Protein AF-A0A920VVN3-F1 (afdb_monomer)

Mean predicted aligned error: 6.8 Å

Secondary structure (DSSP, 8-state):
--EEEEEEETTEEEEEEE---S-S-SSTT-----TT-EEEEEEEE-SSSEEEEEEEEE-TTT-SS-EEEEEEEE---STT---------TTHHHHHHGGG---

Radius of gyration: 17.96 Å; Cα contacts (8 Å, |Δi|>4): 169; chains: 1; bounding box: 41×22×55 Å

Sequence (103 aa):
MGQSWGYWEGDTFVVEASGFNGQTWLDRAGNFHSEELKVTERYTLMNAHTMNYEATIEDKKVFTRPWKISMTLYKRVGKDAQLQQFKCVEFVEELLYGQWRGN

Foldseek 3Di:
DWDKDWDDDDQKIKIKTAQDCQPDAPDPVRHGAHNGWIKIWIWHDPDPFKIKIKIWIDGVVRDPDIDMDIDIDGHQDDPPRDDDDDDPDPPVCCVVCVVPDDD

Structure (mmCIF, N/CA/C/O backbone):
data_AF-A0A920VVN3-F1
#
_entry.id   AF-A0A920VVN3-F1
#
loop_
_atom_site.group_PDB
_atom_site.id
_atom_site.type_symbol
_atom_site.label_atom_id
_atom_site.label_alt_id
_atom_site.label_comp_id
_atom_site.label_asym_id
_atom_site.label_entity_id
_atom_site.label_seq_id
_atom_site.pdbx_PDB_ins_code
_atom_site.Cartn_x
_atom_site.Cartn_y
_atom_site.Cartn_z
_atom_site.occupancy
_atom_site.B_iso_or_equiv
_atom_site.auth_seq_id
_atom_site.auth_comp_id
_atom_site.auth_asym_id
_atom_site.auth_atom_id
_atom_site.pdbx_PDB_model_num
ATOM 1 N N . MET A 1 1 ? -2.485 -7.353 11.605 1.00 76.75 1 MET A N 1
ATOM 2 C CA . MET A 1 1 ? -2.256 -8.463 10.642 1.00 76.75 1 MET A CA 1
ATOM 3 C C . MET A 1 1 ? -3.564 -8.797 9.948 1.00 76.75 1 MET A C 1
ATOM 5 O O . MET A 1 1 ? -4.579 -8.776 10.630 1.00 76.75 1 MET A O 1
ATOM 9 N N . GLY A 1 2 ? -3.528 -9.073 8.643 1.00 89.94 2 GLY A N 1
ATOM 10 C CA . GLY A 1 2 ? -4.675 -9.485 7.823 1.00 89.94 2 GLY A CA 1
ATOM 11 C C . GLY A 1 2 ? -4.270 -10.578 6.829 1.00 89.94 2 GLY A C 1
ATOM 12 O O . GLY A 1 2 ? -3.115 -11.011 6.834 1.00 89.94 2 GLY A O 1
ATOM 13 N N . GLN A 1 3 ? -5.207 -11.023 5.996 1.00 96.62 3 GLN A N 1
ATOM 14 C CA . GLN A 1 3 ? -4.993 -12.067 4.998 1.00 96.62 3 GLN A CA 1
ATOM 15 C C . GLN A 1 3 ? -5.265 -11.542 3.590 1.00 96.62 3 GLN A C 1
ATOM 17 O O . GLN A 1 3 ? -6.276 -10.879 3.346 1.00 96.62 3 GLN A O 1
ATOM 22 N N . SER A 1 4 ? -4.362 -11.881 2.673 1.00 97.25 4 SER A N 1
ATOM 23 C CA . SER A 1 4 ? -4.442 -11.492 1.269 1.00 97.25 4 SER A CA 1
ATOM 24 C C . SER A 1 4 ? -4.645 -12.706 0.375 1.00 97.25 4 SER A C 1
ATOM 26 O O . SER A 1 4 ? -4.093 -13.779 0.625 1.00 97.25 4 SER A O 1
ATOM 28 N N . TRP A 1 5 ? -5.402 -12.518 -0.698 1.00 97.88 5 TRP A N 1
ATOM 29 C CA . TRP A 1 5 ? -5.534 -13.472 -1.793 1.00 97.88 5 TRP A CA 1
ATOM 30 C C . TRP A 1 5 ? -5.569 -12.708 -3.117 1.00 97.88 5 TRP A C 1
ATOM 32 O O . TRP A 1 5 ? -5.918 -11.530 -3.144 1.00 97.88 5 TRP A O 1
ATOM 42 N N . GLY A 1 6 ? -5.152 -13.351 -4.206 1.00 98.19 6 GLY A N 1
ATOM 43 C CA . GLY A 1 6 ? -5.007 -12.674 -5.491 1.00 98.19 6 GLY A CA 1
ATOM 44 C C . GLY A 1 6 ? -5.479 -13.505 -6.671 1.00 98.19 6 GLY A C 1
ATOM 45 O O . GLY A 1 6 ? -5.511 -14.735 -6.615 1.00 98.19 6 GLY A O 1
ATOM 46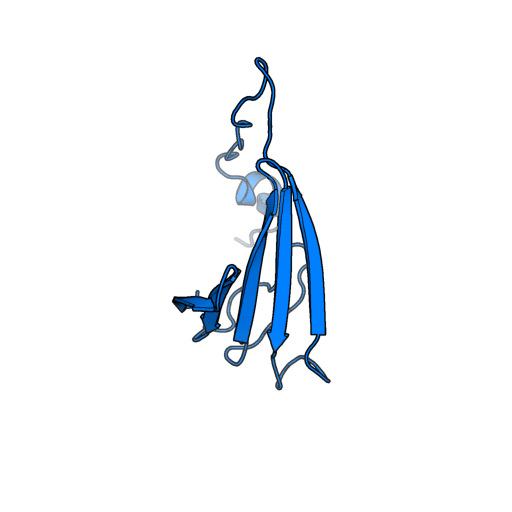 N N . TYR A 1 7 ? -5.853 -12.805 -7.734 1.00 98.56 7 TYR A N 1
ATOM 47 C CA . TYR A 1 7 ? -6.402 -13.361 -8.965 1.00 98.56 7 TYR A CA 1
ATOM 48 C C . TYR A 1 7 ? -6.105 -12.439 -10.150 1.00 98.56 7 TYR A C 1
ATOM 50 O O . TYR A 1 7 ? -5.651 -11.309 -9.986 1.00 98.56 7 TYR A O 1
ATOM 58 N N . TRP A 1 8 ? -6.328 -12.936 -11.363 1.00 98.44 8 TRP A N 1
ATOM 59 C CA . TRP A 1 8 ? -6.123 -12.169 -12.589 1.00 98.44 8 TRP A CA 1
ATOM 60 C C . TRP A 1 8 ? -7.456 -11.705 -13.166 1.00 98.44 8 TRP A C 1
ATOM 62 O O . TRP A 1 8 ? -8.378 -12.503 -13.329 1.00 98.44 8 TRP A O 1
ATOM 72 N N . GLU A 1 9 ? -7.522 -10.432 -13.541 1.00 98.31 9 GLU A N 1
ATOM 73 C CA . GLU A 1 9 ? -8.581 -9.851 -14.363 1.00 98.31 9 GLU A CA 1
ATOM 74 C C . GLU A 1 9 ? -7.954 -9.329 -15.657 1.00 98.31 9 GLU A C 1
ATOM 76 O O . GLU A 1 9 ? -7.419 -8.221 -15.711 1.00 98.31 9 GLU A O 1
ATOM 81 N N . GLY A 1 10 ? -7.972 -10.157 -16.704 1.00 97.25 10 GLY A N 1
ATOM 82 C CA . GLY A 1 10 ? -7.276 -9.845 -17.951 1.00 97.25 10 GLY A CA 1
ATOM 83 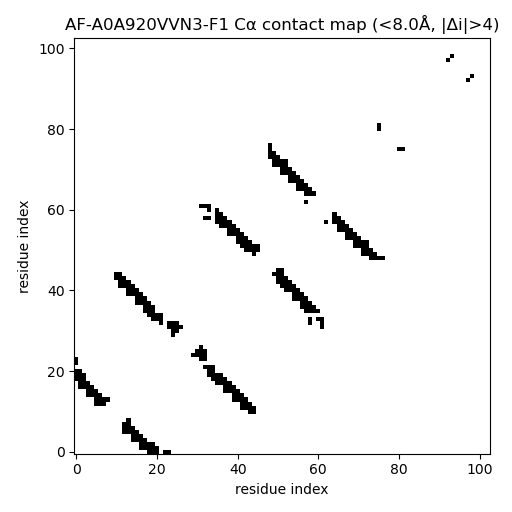C C . GLY A 1 10 ? -5.763 -9.736 -17.738 1.00 97.25 10 GLY A C 1
ATOM 84 O O . GLY A 1 10 ? -5.115 -10.715 -17.374 1.00 97.25 10 GLY A O 1
ATOM 85 N N . ASP A 1 11 ? -5.211 -8.549 -17.976 1.00 96.50 11 ASP A N 1
ATOM 86 C CA . ASP A 1 11 ? -3.789 -8.213 -17.816 1.00 96.50 11 ASP A CA 1
ATOM 87 C C . ASP A 1 11 ? -3.438 -7.642 -16.430 1.00 96.50 11 ASP A C 1
ATOM 89 O O . ASP A 1 11 ? -2.277 -7.326 -16.154 1.00 96.50 11 ASP A O 1
ATOM 93 N N . THR A 1 12 ? -4.435 -7.501 -15.557 1.00 98.31 12 THR A N 1
ATOM 94 C CA . THR A 1 12 ? -4.289 -6.884 -14.243 1.00 98.31 12 THR A CA 1
ATOM 95 C C . THR A 1 12 ? -4.295 -7.953 -13.159 1.00 98.31 12 THR A C 1
ATOM 97 O O . THR A 1 12 ? -5.246 -8.729 -13.042 1.00 98.31 12 THR A O 1
ATOM 100 N N . PHE A 1 13 ? -3.246 -7.982 -12.338 1.00 98.56 13 PHE A N 1
ATOM 101 C CA . PHE A 1 13 ? -3.232 -8.796 -11.127 1.00 98.56 13 PHE A CA 1
ATOM 102 C C . PHE A 1 13 ? -3.936 -8.031 -10.011 1.00 98.56 13 PHE A C 1
ATOM 104 O O . PHE A 1 13 ? -3.560 -6.900 -9.695 1.00 98.56 13 PHE A O 1
ATOM 111 N N . VAL A 1 14 ? -4.964 -8.637 -9.432 1.00 98.75 14 VAL A N 1
ATOM 112 C CA . VAL A 1 14 ? -5.770 -8.062 -8.360 1.00 98.75 14 VAL A CA 1
ATOM 113 C C . VAL A 1 14 ? -5.435 -8.783 -7.064 1.00 98.75 14 VAL A C 1
ATOM 115 O O . VAL A 1 14 ? -5.393 -10.012 -7.030 1.00 98.75 14 VAL A O 1
ATOM 118 N N . VAL A 1 15 ? -5.193 -8.023 -6.000 1.00 98.69 15 VAL A N 1
ATOM 119 C CA . VAL A 1 15 ? -4.976 -8.543 -4.648 1.00 98.69 15 VAL A CA 1
ATOM 120 C C . VAL A 1 15 ? -6.021 -7.941 -3.726 1.00 98.69 15 VAL A C 1
ATOM 122 O O . VAL A 1 15 ? -6.168 -6.726 -3.648 1.00 98.69 15 VAL A O 1
ATOM 125 N N . GLU A 1 16 ? -6.737 -8.793 -3.004 1.00 98.50 16 GLU A N 1
ATOM 126 C CA . GLU A 1 16 ? -7.678 -8.379 -1.972 1.00 98.50 16 GLU A CA 1
ATOM 127 C C . GLU A 1 16 ? -7.129 -8.751 -0.600 1.00 98.50 16 GLU A C 1
ATOM 129 O O . GLU A 1 16 ? -6.861 -9.922 -0.319 1.00 98.50 16 GLU A O 1
ATOM 134 N N . ALA A 1 17 ? -6.982 -7.748 0.263 1.00 97.75 17 ALA A N 1
ATOM 135 C CA . ALA A 1 17 ? -6.586 -7.903 1.653 1.00 97.75 17 ALA A CA 1
ATOM 136 C C . ALA A 1 17 ? -7.762 -7.573 2.580 1.00 97.75 17 ALA A C 1
ATOM 138 O O . ALA A 1 17 ? -8.431 -6.549 2.424 1.00 97.75 17 ALA A O 1
ATOM 139 N N . SER A 1 18 ? -8.016 -8.450 3.550 1.00 97.12 18 SER A N 1
ATOM 140 C CA . SER A 1 18 ? -9.088 -8.301 4.544 1.00 97.12 18 SER A CA 1
ATOM 141 C C . SER A 1 18 ? -8.761 -9.071 5.830 1.00 97.12 18 SER A C 1
ATOM 143 O O . SER A 1 18 ? -7.658 -9.602 5.980 1.00 97.12 18 SER A O 1
ATOM 145 N N . GLY A 1 19 ? -9.701 -9.127 6.779 1.00 96.19 19 GLY A N 1
ATOM 146 C CA . GLY A 1 19 ? -9.515 -9.863 8.034 1.00 96.19 19 GLY A CA 1
ATOM 147 C C . GLY A 1 19 ? -8.459 -9.228 8.938 1.00 96.19 19 GLY A C 1
ATOM 148 O O . GLY A 1 19 ? -7.702 -9.935 9.603 1.00 96.19 19 GLY A O 1
ATOM 149 N N . PHE A 1 20 ? -8.361 -7.897 8.918 1.00 96.44 20 PHE A N 1
ATOM 150 C CA . PHE A 1 20 ? -7.440 -7.165 9.777 1.00 96.44 20 PHE A CA 1
ATOM 151 C C . PHE A 1 20 ? -7.900 -7.222 11.234 1.00 96.44 20 PHE A C 1
ATOM 153 O O . PHE A 1 20 ? -9.085 -7.299 11.528 1.00 96.44 20 PHE A O 1
ATOM 160 N N . ASN A 1 21 ? -6.955 -7.137 12.168 1.00 93.94 21 ASN A N 1
ATOM 161 C CA . ASN A 1 21 ? -7.241 -7.166 13.605 1.00 93.94 21 ASN A CA 1
ATOM 162 C C . ASN A 1 21 ? -7.370 -5.774 14.259 1.00 93.94 21 ASN A C 1
ATOM 164 O O . ASN A 1 21 ? -7.489 -5.707 15.477 1.00 93.94 21 ASN A O 1
ATOM 168 N N . GLY A 1 22 ? -7.278 -4.683 13.486 1.00 92.75 22 GLY A N 1
ATOM 169 C CA . GLY A 1 22 ? -7.424 -3.302 13.980 1.00 92.75 22 GLY A CA 1
ATOM 170 C C . GLY A 1 22 ? -6.319 -2.804 14.928 1.00 92.75 22 GLY A C 1
ATOM 171 O O . GLY A 1 22 ? -6.472 -1.756 15.543 1.00 92.75 22 GLY A O 1
ATOM 172 N N . GLN A 1 23 ? -5.212 -3.543 15.081 1.00 92.31 23 GLN A N 1
ATOM 173 C CA . GLN A 1 23 ? -4.131 -3.210 16.033 1.00 92.31 23 GLN A CA 1
ATOM 174 C C . GLN A 1 23 ? -2.925 -2.513 15.386 1.00 92.31 23 GLN A C 1
ATOM 176 O O . GLN A 1 23 ? -1.928 -2.247 16.052 1.00 92.31 23 GLN A O 1
ATOM 181 N N . THR A 1 24 ? -2.976 -2.269 14.080 1.00 91.00 24 THR A N 1
ATOM 182 C CA . THR A 1 24 ? -1.885 -1.662 13.312 1.00 91.00 24 THR A CA 1
ATOM 183 C C . THR A 1 24 ? -2.274 -0.277 12.818 1.00 91.00 24 THR A C 1
ATOM 185 O O . THR A 1 24 ? -3.453 0.043 12.702 1.00 91.00 24 THR A O 1
ATOM 188 N N . TRP A 1 25 ? -1.275 0.547 12.505 1.00 93.38 25 TRP A N 1
ATOM 189 C CA . TRP A 1 25 ? -1.503 1.779 11.756 1.00 93.38 25 TRP A CA 1
ATOM 190 C C . TRP A 1 25 ? -1.749 1.468 10.281 1.00 93.38 25 TRP A C 1
ATOM 192 O O . TRP A 1 25 ? -1.193 0.508 9.744 1.00 93.38 25 TRP A O 1
ATOM 202 N N . LEU A 1 26 ? -2.563 2.297 9.629 1.00 93.44 26 LEU A N 1
ATOM 203 C CA . LEU A 1 26 ? -2.863 2.182 8.202 1.00 93.44 26 LEU A CA 1
ATOM 204 C C . LEU A 1 26 ? -1.638 2.524 7.356 1.00 93.44 26 LEU A C 1
ATOM 206 O O . LEU A 1 26 ? -1.348 1.864 6.364 1.00 93.44 26 LEU A O 1
ATOM 210 N N . ASP A 1 27 ? -0.923 3.569 7.757 1.00 91.62 27 ASP A N 1
ATOM 211 C CA . ASP A 1 27 ? 0.258 4.065 7.071 1.00 91.62 27 ASP A CA 1
ATOM 212 C C . ASP A 1 27 ? 1.286 4.629 8.061 1.00 91.62 27 ASP A C 1
ATOM 214 O O . ASP A 1 27 ? 1.106 4.626 9.281 1.00 91.62 27 ASP A O 1
ATOM 218 N N . ARG A 1 28 ? 2.402 5.128 7.523 1.00 86.69 28 ARG A N 1
ATOM 219 C CA . ARG A 1 28 ? 3.487 5.699 8.329 1.00 86.69 28 ARG A CA 1
ATOM 220 C C . ARG A 1 28 ? 3.195 7.090 8.891 1.00 86.69 28 ARG A C 1
ATOM 222 O O . ARG A 1 28 ? 3.994 7.569 9.689 1.00 86.69 28 ARG A O 1
ATOM 229 N N . ALA A 1 29 ? 2.106 7.736 8.481 1.00 90.81 29 ALA A N 1
ATOM 230 C CA . ALA A 1 29 ? 1.683 9.009 9.056 1.00 90.81 29 ALA A CA 1
ATOM 231 C C . ALA A 1 29 ? 0.883 8.813 10.356 1.00 90.81 29 ALA A C 1
ATOM 233 O O . ALA A 1 29 ? 0.568 9.793 11.026 1.00 90.81 29 ALA A O 1
ATOM 234 N N . GLY A 1 30 ? 0.583 7.562 10.728 1.00 90.31 30 GLY A N 1
ATOM 235 C CA . GLY A 1 30 ? -0.210 7.243 11.913 1.00 90.31 30 GLY A CA 1
ATOM 236 C C . GLY A 1 30 ? -1.712 7.331 11.659 1.00 90.31 30 GLY A C 1
ATOM 237 O O . GLY A 1 30 ? -2.480 7.495 12.604 1.00 90.31 30 GLY A O 1
ATOM 238 N N . ASN A 1 31 ? -2.154 7.231 10.400 1.00 93.38 31 ASN A N 1
ATOM 239 C CA . ASN A 1 31 ? -3.580 7.120 10.112 1.00 93.38 31 ASN A CA 1
ATOM 240 C C . ASN A 1 31 ? -4.132 5.793 10.650 1.00 93.38 31 ASN A C 1
ATOM 242 O O . ASN A 1 31 ? -3.456 4.762 10.641 1.00 93.38 31 ASN A O 1
ATOM 246 N N . PHE A 1 32 ? -5.371 5.825 11.129 1.00 94.50 32 PHE A N 1
ATOM 247 C CA . PHE A 1 32 ? -6.031 4.689 11.770 1.00 94.50 32 PHE A CA 1
ATOM 248 C C . PHE A 1 32 ? -6.859 3.862 10.772 1.00 94.50 32 PHE A C 1
ATOM 250 O O . PHE A 1 32 ? -7.348 4.395 9.776 1.00 94.50 32 PHE A O 1
ATOM 257 N N . HIS A 1 33 ? -7.040 2.571 11.062 1.00 96.56 33 HIS A N 1
ATOM 258 C CA . HIS A 1 33 ? -8.002 1.692 10.396 1.00 96.56 33 HIS A CA 1
ATOM 259 C C . HIS A 1 33 ? -8.647 0.739 11.413 1.00 96.56 33 HIS A C 1
ATOM 261 O O . HIS A 1 33 ? -8.045 0.411 12.434 1.00 96.56 33 HIS A O 1
ATOM 267 N N . SER A 1 34 ? -9.849 0.256 11.117 1.00 97.44 34 SER A N 1
ATOM 268 C CA . SER A 1 34 ? -10.539 -0.769 11.900 1.00 97.44 34 SER A CA 1
ATOM 269 C C . SER A 1 34 ? -10.254 -2.181 11.375 1.00 97.44 34 SER A C 1
ATOM 271 O O . SER A 1 34 ? -9.519 -2.397 10.406 1.00 97.44 34 SER A O 1
ATOM 273 N N . GLU A 1 35 ? -10.844 -3.173 12.028 1.00 96.75 35 GLU A N 1
ATOM 274 C CA . GLU A 1 35 ? -10.909 -4.562 11.580 1.00 96.75 35 GLU A CA 1
ATOM 275 C C . GLU A 1 35 ? -11.746 -4.763 10.304 1.00 96.75 35 GLU A C 1
ATOM 277 O O . GLU A 1 35 ? -11.568 -5.760 9.606 1.00 96.75 35 GLU A O 1
ATOM 282 N N . GLU A 1 36 ? -12.627 -3.812 9.967 1.00 97.19 36 GLU A N 1
ATOM 283 C CA . GLU A 1 36 ? -13.456 -3.848 8.752 1.00 97.19 36 GLU A CA 1
ATOM 284 C C . GLU A 1 36 ? -12.736 -3.316 7.508 1.00 97.19 36 GLU A C 1
ATOM 286 O O . GLU A 1 36 ? -13.339 -3.231 6.437 1.00 97.19 36 GLU A O 1
ATOM 291 N N . LEU A 1 37 ? -11.450 -2.971 7.631 1.00 98.19 37 LEU A N 1
ATOM 292 C CA . LEU A 1 37 ? -10.630 -2.570 6.500 1.00 98.19 37 LEU A CA 1
ATOM 293 C C . LEU A 1 37 ? -10.644 -3.655 5.408 1.00 98.19 37 LEU A C 1
ATOM 295 O O . LEU A 1 37 ? -10.322 -4.822 5.643 1.00 98.19 37 LEU A O 1
ATOM 299 N N . LYS A 1 38 ? -10.951 -3.245 4.181 1.00 98.00 38 LYS A N 1
ATOM 300 C CA . LYS A 1 38 ? -10.690 -3.999 2.959 1.00 98.00 38 LYS A CA 1
ATOM 301 C C . LYS A 1 38 ? -9.818 -3.150 2.044 1.00 98.00 38 LYS A C 1
ATOM 303 O O . LYS A 1 38 ? -10.101 -1.975 1.813 1.00 98.00 38 LYS A O 1
ATOM 308 N N . VAL A 1 39 ? -8.758 -3.756 1.520 1.00 98.12 39 VAL A N 1
ATOM 309 C CA . VAL A 1 39 ? -7.886 -3.128 0.524 1.00 98.12 39 VAL A CA 1
ATOM 310 C C . VAL A 1 39 ? -7.934 -3.964 -0.743 1.00 98.12 39 VAL A C 1
ATOM 312 O O . VAL A 1 39 ? -7.650 -5.159 -0.703 1.00 98.12 39 VAL A O 1
ATOM 315 N N . THR A 1 40 ? -8.307 -3.338 -1.856 1.00 98.62 40 THR A N 1
ATOM 316 C CA . THR A 1 40 ? -8.280 -3.964 -3.183 1.00 98.62 40 THR A CA 1
ATOM 317 C C . THR A 1 40 ? -7.201 -3.293 -4.015 1.00 98.62 40 THR A C 1
ATOM 319 O O . THR A 1 40 ? -7.356 -2.144 -4.436 1.00 98.62 40 THR A O 1
ATOM 322 N N . GLU A 1 41 ? -6.106 -4.005 -4.233 1.00 98.56 41 GLU A N 1
ATOM 323 C CA . GLU A 1 41 ? -4.943 -3.560 -4.990 1.00 98.56 41 GLU A CA 1
ATOM 324 C C . GLU A 1 41 ? -5.001 -4.099 -6.420 1.00 98.56 41 GLU A C 1
ATOM 326 O O . GLU A 1 41 ? -5.379 -5.246 -6.652 1.00 98.56 41 GLU A O 1
ATOM 331 N N . ARG A 1 42 ? -4.617 -3.274 -7.393 1.00 98.69 42 ARG A N 1
ATOM 332 C CA . ARG A 1 42 ? -4.575 -3.620 -8.814 1.00 98.69 42 ARG A CA 1
ATOM 333 C C . ARG A 1 42 ? -3.207 -3.269 -9.373 1.00 98.69 42 ARG A C 1
ATOM 335 O O . ARG A 1 42 ? -2.752 -2.132 -9.248 1.00 98.69 42 ARG A O 1
ATOM 342 N N . TYR A 1 43 ? -2.574 -4.250 -10.000 1.00 98.38 43 TYR A N 1
ATOM 343 C CA . TYR A 1 43 ? -1.255 -4.138 -10.606 1.00 98.38 43 TYR A CA 1
ATOM 344 C C . TYR A 1 43 ? -1.371 -4.417 -12.102 1.00 98.38 43 TYR A C 1
ATOM 346 O O . TYR A 1 43 ? -1.594 -5.558 -12.511 1.00 98.38 43 TYR A O 1
ATOM 354 N N . THR A 1 44 ? -1.193 -3.383 -12.921 1.00 98.25 44 THR A N 1
ATOM 355 C CA . THR A 1 44 ? -1.277 -3.487 -14.384 1.00 98.25 44 THR A CA 1
ATOM 356 C C . THR A 1 44 ? 0.073 -3.137 -14.991 1.00 98.25 44 THR A C 1
ATOM 358 O O . THR A 1 44 ? 0.605 -2.044 -14.773 1.00 98.25 44 THR A O 1
ATOM 361 N N . LEU A 1 45 ? 0.668 -4.060 -15.746 1.00 96.44 45 LEU A N 1
ATOM 362 C CA . LEU A 1 45 ? 1.937 -3.795 -16.418 1.00 96.44 45 LEU A CA 1
ATOM 363 C C . LEU A 1 45 ? 1.710 -2.805 -17.568 1.00 96.44 45 LEU A C 1
ATOM 365 O O . LEU A 1 45 ? 0.960 -3.091 -18.492 1.00 96.44 45 LEU A O 1
ATOM 369 N N . MET A 1 46 ? 2.381 -1.653 -17.535 1.00 95.62 46 MET A N 1
ATOM 370 C CA . MET A 1 46 ? 2.249 -0.632 -18.586 1.00 95.62 46 MET A CA 1
ATOM 371 C C . MET A 1 46 ? 3.264 -0.854 -19.714 1.00 95.62 46 MET A C 1
ATOM 373 O O . MET A 1 46 ? 2.983 -0.594 -20.879 1.00 95.62 46 MET A O 1
ATOM 377 N N . ASN A 1 47 ? 4.471 -1.306 -19.364 1.00 93.94 47 ASN A N 1
ATOM 378 C CA . ASN A 1 47 ? 5.526 -1.748 -20.279 1.00 93.94 47 ASN A CA 1
ATOM 379 C C . ASN A 1 47 ? 6.580 -2.551 -19.489 1.00 93.94 47 ASN A C 1
ATOM 381 O O . ASN A 1 47 ? 6.414 -2.814 -18.302 1.00 93.94 47 ASN A O 1
ATOM 385 N N . ALA A 1 48 ? 7.704 -2.908 -20.117 1.00 92.38 48 ALA A N 1
ATOM 386 C CA . ALA A 1 48 ? 8.765 -3.710 -19.496 1.00 92.38 48 ALA A CA 1
ATOM 387 C C . ALA A 1 48 ? 9.396 -3.103 -18.219 1.00 92.38 48 ALA A C 1
ATOM 389 O O . ALA A 1 48 ? 10.135 -3.795 -17.504 1.00 92.38 48 ALA A O 1
ATOM 390 N N . HIS A 1 49 ? 9.170 -1.815 -17.945 1.00 92.12 49 HIS A N 1
ATOM 391 C CA . HIS A 1 49 ? 9.839 -1.060 -16.886 1.00 92.12 49 HIS A CA 1
ATOM 392 C C . HIS A 1 49 ? 8.893 -0.281 -15.971 1.00 92.12 49 HIS A C 1
ATOM 394 O O . HIS A 1 49 ? 9.341 0.194 -14.927 1.00 92.12 49 HIS A O 1
ATOM 400 N N . THR A 1 50 ? 7.610 -0.162 -16.311 1.00 94.75 50 THR A N 1
ATOM 401 C CA . THR A 1 50 ? 6.634 0.544 -15.478 1.00 94.75 50 THR A CA 1
ATOM 402 C C . THR A 1 50 ? 5.361 -0.264 -15.275 1.00 94.75 50 THR A C 1
ATOM 404 O O . THR A 1 50 ? 4.909 -1.005 -16.149 1.00 94.75 50 THR A O 1
ATOM 407 N N . MET A 1 51 ? 4.766 -0.092 -14.102 1.00 97.06 51 MET A N 1
ATOM 408 C CA . MET A 1 51 ? 3.526 -0.733 -13.683 1.00 97.06 51 MET A CA 1
ATOM 409 C C . MET A 1 51 ? 2.611 0.333 -13.093 1.00 97.06 51 MET A C 1
ATOM 411 O O . MET A 1 51 ? 3.067 1.163 -12.311 1.00 97.06 51 MET A O 1
ATOM 415 N N . ASN A 1 52 ? 1.339 0.330 -13.472 1.00 97.81 52 ASN A N 1
ATOM 416 C CA . ASN A 1 52 ? 0.336 1.124 -12.786 1.00 97.81 52 ASN A CA 1
ATOM 417 C C . ASN A 1 52 ? -0.114 0.360 -11.541 1.00 97.81 52 ASN A C 1
ATOM 419 O O . ASN A 1 52 ? -0.481 -0.813 -11.637 1.00 97.81 52 ASN A O 1
ATOM 423 N N . TYR A 1 53 ? -0.058 1.022 -10.392 1.00 98.38 53 TYR A N 1
ATOM 424 C CA . TYR A 1 53 ? -0.567 0.507 -9.133 1.00 98.38 53 TYR A CA 1
ATOM 425 C C . TYR A 1 53 ? -1.738 1.364 -8.683 1.00 98.38 53 TYR A C 1
ATOM 427 O O . TYR A 1 53 ? -1.635 2.591 -8.610 1.00 98.38 53 TYR A O 1
ATOM 435 N N . GLU A 1 54 ? -2.837 0.704 -8.351 1.00 98.56 54 GLU A N 1
ATOM 436 C CA . GLU A 1 54 ? -3.981 1.316 -7.698 1.00 98.56 54 GLU A CA 1
ATOM 437 C C . GLU A 1 54 ? -4.325 0.535 -6.436 1.00 98.56 54 GLU A C 1
ATOM 439 O O . GLU A 1 54 ? -4.265 -0.690 -6.436 1.00 98.56 54 GLU A O 1
ATOM 444 N N . ALA A 1 55 ? -4.744 1.228 -5.382 1.00 98.31 55 ALA A N 1
ATOM 445 C CA . ALA A 1 55 ? -5.334 0.584 -4.215 1.00 98.31 55 ALA A CA 1
ATOM 446 C C . ALA A 1 55 ? -6.594 1.330 -3.804 1.00 98.31 55 ALA A C 1
ATOM 448 O O . ALA A 1 55 ? -6.562 2.545 -3.604 1.00 98.31 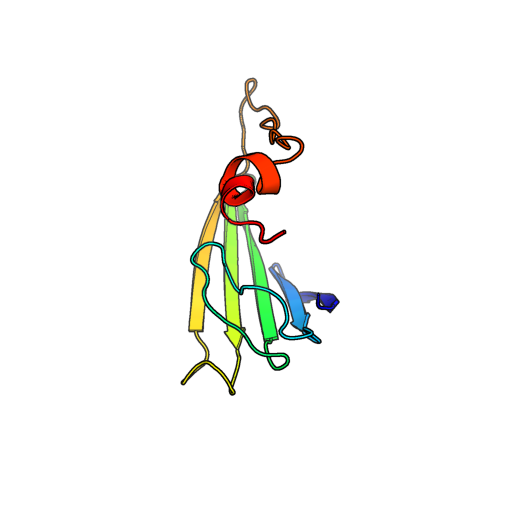55 ALA A O 1
ATOM 449 N N . THR A 1 56 ? -7.699 0.597 -3.701 1.00 98.56 56 THR A N 1
ATOM 450 C CA . THR A 1 56 ? -8.961 1.093 -3.150 1.00 98.56 56 THR A CA 1
ATOM 451 C C . THR A 1 56 ? -9.050 0.674 -1.694 1.00 98.56 56 THR A C 1
ATOM 453 O O . THR A 1 56 ? -8.916 -0.509 -1.384 1.00 98.56 56 THR A O 1
ATOM 456 N N . ILE A 1 57 ? -9.256 1.651 -0.818 1.00 98.38 57 ILE A N 1
ATOM 457 C CA . ILE A 1 57 ? -9.347 1.487 0.626 1.00 98.38 57 ILE A CA 1
ATOM 458 C C . ILE A 1 57 ? -10.809 1.654 1.030 1.00 98.38 57 ILE A C 1
ATOM 460 O O . ILE A 1 57 ? -11.432 2.684 0.750 1.00 98.38 57 ILE A O 1
ATOM 464 N N . GLU A 1 58 ? -11.341 0.649 1.716 1.00 98.50 58 GLU A N 1
ATOM 465 C CA . GLU A 1 58 ? -12.709 0.613 2.217 1.00 98.50 58 GLU A CA 1
ATOM 466 C C . GLU A 1 58 ? -12.701 0.296 3.711 1.00 98.50 58 GLU A C 1
ATOM 468 O O . GLU A 1 58 ? -12.220 -0.750 4.126 1.00 98.50 58 GLU A O 1
ATOM 473 N N . ASP A 1 59 ? -13.250 1.193 4.524 1.00 98.12 59 ASP A N 1
ATOM 474 C CA . ASP A 1 59 ? -13.483 0.960 5.949 1.00 98.12 59 ASP A CA 1
ATOM 475 C C . ASP A 1 59 ? -14.672 1.822 6.380 1.00 98.12 59 ASP A C 1
ATOM 477 O O . ASP A 1 59 ? -14.568 3.047 6.434 1.00 98.12 59 ASP A O 1
ATOM 481 N N . LYS A 1 60 ? -15.818 1.193 6.655 1.00 96.56 60 LYS A N 1
ATOM 482 C CA . LYS A 1 60 ? -17.062 1.910 6.982 1.00 96.56 60 LYS A CA 1
ATOM 483 C C . LYS A 1 60 ? -17.082 2.470 8.403 1.00 96.56 60 LYS A C 1
ATOM 485 O O . LYS A 1 60 ? -17.906 3.335 8.690 1.00 96.56 60 LYS A O 1
ATOM 490 N N . LYS A 1 61 ? -16.213 1.977 9.289 1.00 97.31 61 LYS A N 1
ATOM 491 C CA . LYS A 1 61 ? -16.097 2.460 10.670 1.00 97.31 61 LYS A CA 1
ATOM 492 C C . LYS A 1 61 ? -15.223 3.702 10.764 1.00 97.31 61 LYS A C 1
ATOM 494 O O . LYS A 1 61 ? -15.418 4.503 11.674 1.00 97.31 61 LYS A O 1
ATOM 499 N N . VAL A 1 62 ? -14.280 3.863 9.836 1.00 97.38 62 VAL A N 1
ATOM 500 C CA . VAL A 1 62 ? -13.294 4.952 9.873 1.00 97.38 62 VAL A CA 1
ATOM 501 C C . VAL A 1 62 ? -13.524 5.995 8.782 1.00 97.38 62 VAL A C 1
ATOM 503 O O . VAL A 1 62 ? -13.441 7.193 9.055 1.00 97.38 62 VAL A O 1
ATOM 506 N N . PHE A 1 63 ? -13.831 5.583 7.550 1.00 97.00 63 PHE A N 1
ATOM 507 C CA . PHE A 1 63 ? -13.943 6.493 6.410 1.00 97.00 63 PHE A CA 1
ATOM 508 C C . PHE A 1 63 ? -15.395 6.747 6.009 1.00 97.00 63 PHE A C 1
ATOM 510 O O . PHE A 1 63 ? -16.227 5.848 5.952 1.00 97.00 63 PHE A O 1
ATOM 517 N N . THR A 1 64 ? -15.693 7.994 5.639 1.00 97.44 64 THR A N 1
ATOM 518 C CA . THR A 1 64 ? -17.032 8.394 5.172 1.00 97.44 64 THR A CA 1
ATOM 519 C C . THR A 1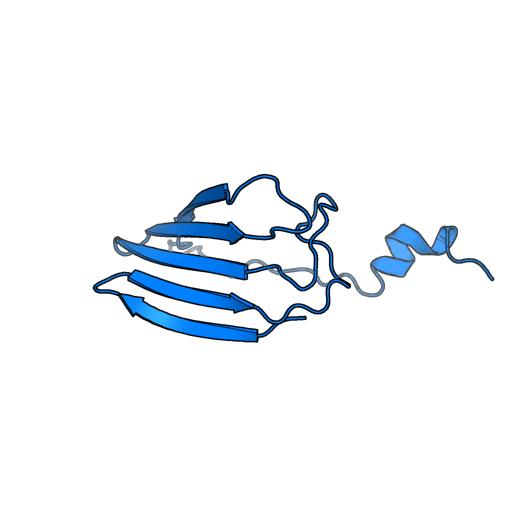 64 ? -17.384 7.824 3.799 1.00 97.44 64 THR A C 1
ATOM 521 O O . THR A 1 64 ? -18.558 7.753 3.440 1.00 97.44 64 THR A O 1
ATOM 524 N N . ARG A 1 65 ? -16.373 7.435 3.014 1.00 97.81 65 ARG A N 1
ATOM 525 C CA . ARG A 1 65 ? -16.514 6.774 1.715 1.00 97.81 65 ARG A CA 1
ATOM 526 C C . ARG A 1 65 ? -15.224 6.042 1.332 1.00 97.81 65 ARG A C 1
ATOM 528 O O . ARG A 1 65 ? -14.151 6.466 1.771 1.00 97.81 65 ARG A O 1
ATOM 535 N N . PRO A 1 66 ? -15.305 5.030 0.453 1.00 98.19 66 PRO A N 1
ATOM 536 C CA . PRO A 1 66 ? -14.134 4.468 -0.202 1.00 98.19 66 PRO A CA 1
ATOM 537 C C . PRO A 1 66 ? -13.301 5.533 -0.914 1.00 98.19 66 PRO A C 1
ATOM 539 O O . PRO A 1 66 ? -13.834 6.487 -1.500 1.00 98.19 66 PRO A O 1
ATOM 542 N N . TRP A 1 67 ? -11.988 5.347 -0.902 1.00 97.88 67 TRP A N 1
ATOM 543 C CA . TRP A 1 67 ? -11.045 6.209 -1.607 1.00 97.88 67 TRP A CA 1
ATOM 544 C C . TRP A 1 67 ? -9.939 5.380 -2.249 1.00 97.88 67 TRP A C 1
ATOM 546 O O . TRP A 1 67 ? -9.741 4.214 -1.915 1.00 97.88 67 TRP A O 1
ATOM 556 N N . LYS A 1 68 ? -9.256 5.971 -3.231 1.00 97.94 68 LYS A N 1
ATOM 557 C CA . LYS A 1 68 ? -8.286 5.271 -4.069 1.00 97.94 68 LYS A CA 1
ATOM 558 C C . LYS A 1 68 ? -6.991 6.060 -4.172 1.00 97.94 68 LYS A C 1
ATOM 560 O O . LYS A 1 68 ? -7.029 7.271 -4.387 1.00 97.94 68 LYS A O 1
ATOM 565 N N . ILE A 1 69 ? -5.869 5.355 -4.086 1.00 96.88 69 ILE A N 1
ATOM 566 C CA . ILE A 1 69 ? -4.556 5.858 -4.500 1.00 96.88 69 ILE A CA 1
ATOM 567 C C . ILE A 1 69 ? -4.181 5.272 -5.853 1.00 96.88 69 ILE A C 1
ATOM 569 O O . ILE A 1 69 ? -4.577 4.155 -6.183 1.00 96.88 69 ILE A O 1
ATOM 573 N N . SER A 1 70 ? -3.405 6.027 -6.624 1.00 97.56 70 SER A N 1
ATOM 574 C CA . SER A 1 70 ? -2.823 5.566 -7.880 1.00 97.56 70 SER A CA 1
ATOM 575 C C . SER A 1 70 ? -1.419 6.132 -8.028 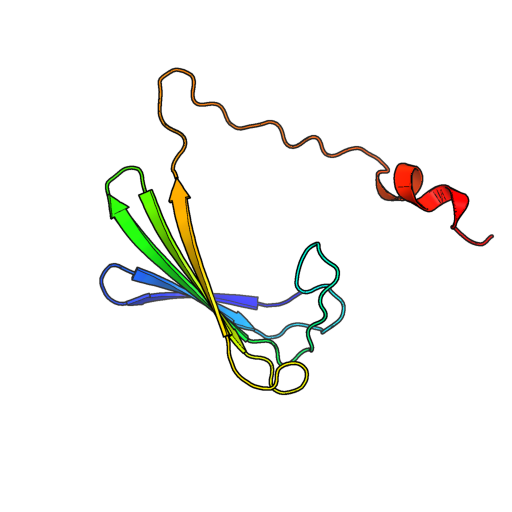1.00 97.56 70 SER A C 1
ATOM 577 O O . SER A 1 70 ? -1.189 7.310 -7.746 1.00 97.56 70 SER A O 1
ATOM 579 N N . MET A 1 71 ? -0.477 5.290 -8.440 1.00 96.88 71 MET A N 1
ATOM 580 C CA . MET A 1 71 ? 0.881 5.708 -8.766 1.00 96.88 71 MET A CA 1
ATOM 581 C C . MET A 1 71 ? 1.529 4.762 -9.774 1.00 96.88 71 MET A C 1
ATOM 583 O O . MET A 1 71 ? 1.265 3.561 -9.799 1.00 96.88 71 MET A O 1
ATOM 587 N N . THR A 1 72 ? 2.455 5.304 -10.560 1.00 97.19 72 THR A N 1
ATOM 588 C CA . THR A 1 72 ? 3.324 4.501 -11.420 1.00 97.19 72 THR A CA 1
ATOM 589 C C . THR A 1 72 ? 4.491 3.959 -10.603 1.00 97.19 72 THR A C 1
ATOM 591 O O . THR A 1 72 ? 5.286 4.722 -10.054 1.00 97.19 72 THR A O 1
ATOM 594 N N . LEU A 1 73 ? 4.624 2.637 -10.555 1.00 94.75 73 LEU A N 1
ATOM 595 C CA .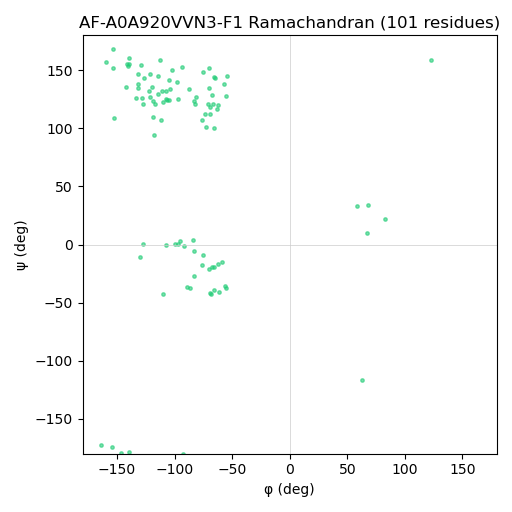 LEU A 1 73 ? 5.792 1.956 -10.016 1.00 94.75 73 LEU A CA 1
ATOM 596 C C . LEU A 1 73 ? 6.841 1.788 -11.116 1.00 94.75 73 LEU A C 1
ATOM 598 O O . LEU A 1 73 ? 6.539 1.353 -12.231 1.00 94.75 73 LEU A O 1
ATOM 602 N N . TYR A 1 74 ? 8.088 2.113 -10.784 1.00 91.25 74 TYR A N 1
ATOM 603 C CA . TYR A 1 74 ? 9.220 2.041 -11.701 1.00 91.25 74 TYR A CA 1
ATOM 604 C C . TYR A 1 74 ? 10.119 0.872 -11.327 1.00 91.25 74 TYR A C 1
ATOM 606 O O . TYR A 1 74 ? 10.627 0.782 -10.205 1.00 91.25 74 TYR A O 1
ATOM 614 N N . LYS A 1 75 ? 10.374 -0.006 -12.293 1.00 88.00 75 LYS A N 1
ATOM 615 C CA . LYS A 1 75 ? 11.439 -0.992 -12.175 1.00 88.00 75 LYS A CA 1
ATOM 616 C C . LYS A 1 75 ? 12.771 -0.248 -12.193 1.00 88.00 75 LYS A C 1
ATOM 618 O O . LYS A 1 75 ? 13.033 0.537 -13.101 1.00 88.00 75 LYS A O 1
ATOM 623 N N . ARG A 1 76 ? 13.639 -0.514 -11.215 1.00 81.12 76 ARG A N 1
ATOM 624 C CA . ARG A 1 76 ? 15.033 -0.066 -11.306 1.00 81.12 76 ARG A CA 1
ATOM 625 C C . ARG A 1 76 ? 15.712 -0.820 -12.447 1.00 81.12 76 ARG A C 1
ATOM 627 O O . ARG A 1 76 ? 15.735 -2.050 -12.446 1.00 81.12 76 ARG A O 1
ATOM 634 N N . VAL A 1 77 ? 16.214 -0.076 -13.424 1.00 77.00 77 VAL A N 1
ATOM 635 C CA . VAL A 1 77 ? 16.835 -0.580 -14.655 1.00 77.00 77 VAL A CA 1
ATOM 636 C C . VAL A 1 77 ? 18.187 0.096 -14.860 1.00 77.00 77 VAL A C 1
ATOM 638 O O . VAL A 1 77 ? 18.391 1.199 -14.365 1.00 77.00 77 VAL A O 1
ATOM 641 N N . GLY A 1 78 ? 19.100 -0.562 -15.577 1.00 81.25 78 GLY A N 1
ATOM 642 C CA . GLY A 1 78 ? 20.470 -0.082 -15.799 1.00 81.25 78 GLY A CA 1
ATOM 643 C C . GLY A 1 78 ? 21.523 -1.089 -15.332 1.00 81.25 78 GLY A C 1
ATOM 644 O O . GLY A 1 78 ? 21.229 -1.976 -14.532 1.00 81.25 78 GLY A O 1
ATOM 645 N N . LYS A 1 79 ? 22.755 -0.979 -15.850 1.00 84.69 79 LYS A N 1
ATOM 646 C CA . LYS A 1 79 ? 23.884 -1.846 -15.439 1.00 84.69 79 LYS A CA 1
ATOM 647 C C . LYS A 1 79 ? 24.317 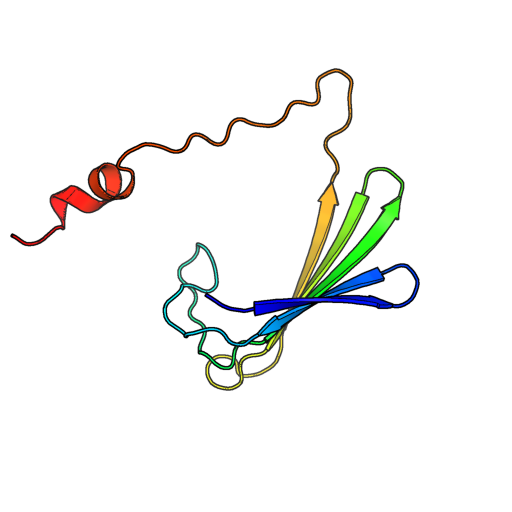-1.597 -13.987 1.00 84.69 79 LYS A C 1
ATOM 649 O O . LYS A 1 79 ? 24.971 -2.443 -13.393 1.00 84.69 79 LYS A O 1
ATOM 654 N N . ASP A 1 80 ? 23.954 -0.442 -13.448 1.00 85.75 80 ASP A N 1
ATOM 655 C CA . ASP A 1 80 ? 24.198 0.048 -12.093 1.00 85.75 80 ASP A CA 1
ATOM 656 C C . ASP A 1 80 ? 23.010 -0.185 -11.140 1.00 85.75 80 ASP A C 1
ATOM 658 O O . ASP A 1 80 ? 23.077 0.173 -9.961 1.00 85.75 80 ASP A O 1
ATOM 662 N N . ALA A 1 81 ? 21.915 -0.789 -11.620 1.00 85.88 81 ALA A N 1
ATOM 663 C CA . ALA A 1 81 ? 20.761 -1.089 -10.787 1.00 85.88 81 ALA A CA 1
ATOM 664 C C . ALA A 1 81 ? 21.145 -2.078 -9.674 1.00 85.88 81 ALA A C 1
ATOM 666 O O . ALA A 1 81 ? 21.492 -3.230 -9.928 1.00 85.88 81 ALA A O 1
ATOM 667 N N . GLN A 1 82 ? 21.029 -1.626 -8.426 1.00 82.12 82 GLN A N 1
ATOM 668 C CA . GLN A 1 82 ? 21.306 -2.422 -7.232 1.00 82.12 82 GLN A CA 1
ATOM 669 C C . GLN A 1 82 ? 20.078 -2.504 -6.323 1.00 82.12 82 GLN A C 1
ATOM 671 O O . GLN A 1 82 ? 19.293 -1.551 -6.205 1.00 82.12 82 GLN A O 1
ATOM 676 N N . LEU A 1 83 ? 19.929 -3.648 -5.650 1.00 80.94 83 LEU A N 1
ATOM 677 C CA . LEU A 1 83 ? 19.034 -3.753 -4.503 1.00 80.94 83 LEU A CA 1
ATOM 678 C C . LEU A 1 83 ? 19.548 -2.790 -3.435 1.00 80.94 83 LEU A C 1
ATOM 680 O O . LEU A 1 83 ? 20.692 -2.883 -2.999 1.00 80.94 83 LEU A O 1
ATOM 684 N N . GLN A 1 84 ? 18.713 -1.831 -3.049 1.00 78.50 84 GLN A N 1
ATOM 685 C CA . GLN A 1 84 ? 19.090 -0.891 -2.002 1.00 78.50 84 GLN A CA 1
ATOM 686 C C . GLN A 1 84 ? 19.117 -1.636 -0.676 1.00 78.50 84 GLN A C 1
ATOM 688 O O . GLN A 1 84 ? 18.194 -2.389 -0.361 1.00 78.50 84 GLN A O 1
ATOM 693 N N . GLN A 1 85 ? 20.169 -1.409 0.102 1.00 77.62 85 GLN A N 1
ATOM 694 C CA . GLN A 1 85 ? 20.249 -1.961 1.439 1.00 77.62 85 GLN A CA 1
ATOM 695 C C . GLN A 1 85 ? 19.211 -1.260 2.316 1.00 77.62 85 GLN A C 1
ATOM 697 O O . GLN A 1 85 ? 19.333 -0.074 2.623 1.00 77.62 85 GLN A O 1
ATOM 702 N N . PHE A 1 86 ? 18.189 -1.999 2.739 1.00 76.56 86 PHE A N 1
ATOM 703 C CA . PHE A 1 86 ? 17.369 -1.565 3.856 1.00 76.56 86 PHE A CA 1
ATOM 704 C C . PHE A 1 86 ? 18.173 -1.817 5.133 1.00 76.56 86 PHE A C 1
ATOM 706 O O . PHE A 1 86 ? 18.389 -2.966 5.519 1.00 76.56 86 PHE A O 1
ATOM 713 N N . LYS A 1 87 ? 18.681 -0.755 5.764 1.00 76.06 87 LYS A N 1
ATOM 714 C CA . LYS A 1 87 ? 19.321 -0.889 7.074 1.00 76.06 87 LYS A CA 1
ATOM 715 C C . LYS A 1 87 ? 18.237 -1.145 8.119 1.00 76.06 87 LYS A C 1
ATOM 717 O O . LYS A 1 87 ? 17.579 -0.208 8.564 1.00 76.06 87 LYS A O 1
ATOM 722 N N . CYS A 1 88 ? 18.074 -2.403 8.520 1.00 76.06 88 CYS A N 1
ATOM 723 C CA . CYS A 1 88 ? 17.433 -2.724 9.789 1.00 76.06 88 CYS A CA 1
ATOM 724 C C . CYS A 1 88 ? 18.348 -2.203 10.898 1.00 76.06 88 CYS A C 1
ATOM 726 O O . CYS A 1 88 ? 19.385 -2.799 11.179 1.00 76.06 88 CYS A O 1
ATOM 728 N N . VAL A 1 89 ? 18.010 -1.047 11.463 1.00 81.06 89 VAL A N 1
ATOM 729 C CA . VAL A 1 89 ? 18.713 -0.531 12.637 1.00 81.06 89 VAL A CA 1
ATOM 730 C C . VAL A 1 89 ? 18.269 -1.382 13.819 1.00 81.06 89 VAL A C 1
ATOM 732 O O . VAL A 1 89 ? 17.095 -1.367 14.192 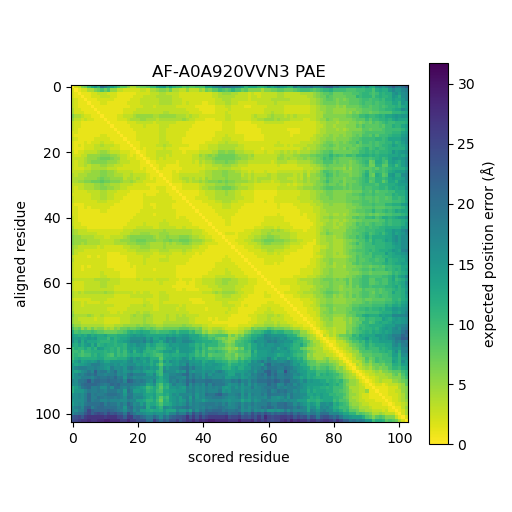1.00 81.06 89 VAL A O 1
ATOM 735 N N . GLU A 1 90 ? 19.189 -2.170 14.365 1.00 81.19 90 GLU A N 1
ATOM 736 C CA . GLU A 1 90 ? 18.934 -2.937 15.580 1.00 81.19 90 GLU A CA 1
ATOM 737 C C . GLU A 1 90 ? 18.516 -1.979 16.703 1.00 81.19 90 GLU A C 1
ATOM 739 O O . GLU A 1 90 ? 19.060 -0.882 16.831 1.00 81.19 90 GLU A O 1
ATOM 744 N N . PHE A 1 91 ? 17.514 -2.381 17.489 1.00 85.00 91 PHE A N 1
ATOM 745 C CA . PHE A 1 91 ? 16.971 -1.587 18.597 1.00 85.00 91 PHE A CA 1
ATOM 746 C C . PHE A 1 91 ? 16.430 -0.202 18.197 1.00 85.00 91 PHE A C 1
ATOM 748 O O . PHE A 1 91 ? 16.4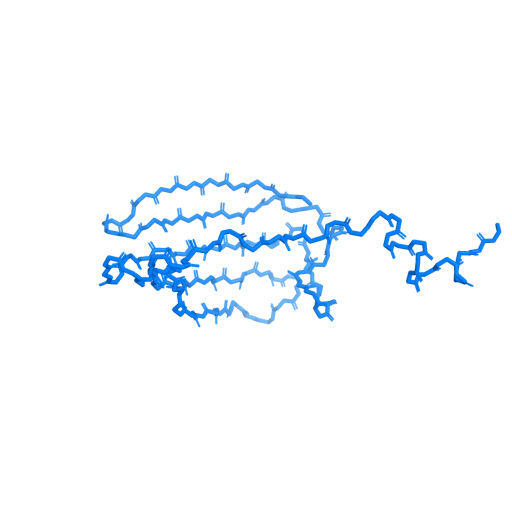90 0.731 18.994 1.00 85.00 91 PHE A O 1
ATOM 755 N N . VAL A 1 92 ? 15.864 -0.045 16.990 1.00 83.94 92 VAL A N 1
ATOM 756 C CA . VAL A 1 92 ? 15.350 1.263 16.531 1.00 83.94 92 VAL A CA 1
ATOM 757 C C . VAL A 1 92 ? 14.313 1.870 17.483 1.00 83.94 92 VAL A C 1
ATOM 759 O O . VAL A 1 92 ? 14.303 3.081 17.675 1.00 83.94 92 VAL A O 1
ATOM 762 N N . GLU A 1 93 ? 13.472 1.044 18.112 1.00 79.94 93 GLU A N 1
ATOM 763 C CA . GLU A 1 93 ? 12.509 1.515 19.113 1.00 79.94 93 GLU A CA 1
ATOM 764 C C . GLU A 1 93 ? 13.202 2.055 20.364 1.00 79.94 93 GLU A C 1
ATOM 766 O O . GLU A 1 93 ? 12.784 3.080 20.887 1.00 79.94 93 GLU A O 1
ATOM 771 N N . GLU A 1 94 ? 14.279 1.414 20.820 1.00 83.44 94 GLU A N 1
ATOM 772 C CA . GLU A 1 94 ? 15.054 1.881 21.973 1.00 83.44 94 GLU A CA 1
ATOM 773 C C . GLU A 1 94 ? 15.790 3.183 21.638 1.00 83.44 94 GLU A C 1
ATOM 775 O O . GLU A 1 94 ? 15.767 4.137 22.411 1.00 83.44 94 GLU A O 1
ATOM 780 N N . LEU A 1 95 ? 16.373 3.259 20.439 1.00 83.12 95 LEU A N 1
ATOM 781 C CA . LEU A 1 95 ? 17.065 4.449 19.952 1.00 83.12 95 LEU A CA 1
ATOM 782 C C . LEU A 1 95 ? 16.124 5.662 19.844 1.00 83.12 95 LEU A C 1
ATOM 784 O O . LEU A 1 95 ? 16.518 6.780 20.167 1.00 83.12 95 LEU A O 1
ATOM 788 N N . LEU A 1 96 ? 14.893 5.453 19.366 1.00 84.19 96 LEU A N 1
ATOM 789 C CA . LEU A 1 96 ? 13.923 6.528 19.141 1.00 84.19 96 LEU A CA 1
ATOM 790 C C . LEU A 1 96 ? 13.098 6.860 20.391 1.00 84.19 96 LEU A C 1
ATOM 792 O O . LEU A 1 96 ? 12.789 8.029 20.633 1.00 84.19 96 LEU A O 1
ATOM 796 N N . TYR A 1 97 ? 12.731 5.847 21.177 1.00 85.31 97 TYR A N 1
ATOM 797 C CA . TYR A 1 97 ? 11.714 5.961 22.222 1.00 85.31 97 TYR A CA 1
ATOM 798 C C . TYR A 1 97 ? 12.160 5.476 23.604 1.00 85.31 97 TYR A C 1
ATOM 800 O O . TYR A 1 97 ? 11.368 5.572 24.537 1.00 85.31 97 TYR A O 1
ATOM 808 N N . GLY A 1 98 ? 13.402 5.010 23.780 1.00 87.44 98 GLY A N 1
ATOM 809 C CA . GLY A 1 98 ? 13.891 4.479 25.061 1.00 87.44 98 GLY A CA 1
ATOM 810 C C . GLY A 1 98 ? 13.733 5.462 26.225 1.00 87.44 98 GLY A C 1
ATOM 811 O O . GLY A 1 98 ? 13.295 5.083 27.305 1.00 87.44 98 GLY A O 1
ATOM 812 N N . GLN A 1 99 ? 13.944 6.759 25.977 1.00 87.44 99 GLN A N 1
ATOM 813 C CA . GLN A 1 99 ? 13.739 7.825 26.973 1.00 87.44 99 GLN A CA 1
ATOM 814 C C . GLN A 1 99 ? 12.285 7.970 27.472 1.00 87.44 99 GLN A C 1
ATOM 816 O O . GLN A 1 99 ? 12.051 8.620 28.486 1.00 87.44 99 GLN A O 1
ATOM 821 N N . TRP A 1 100 ? 11.311 7.399 26.755 1.00 85.62 100 TRP A N 1
ATOM 822 C CA . TRP A 1 100 ? 9.882 7.456 27.077 1.00 85.62 100 TRP A CA 1
ATOM 823 C C . TRP A 1 100 ? 9.335 6.124 27.600 1.00 85.62 100 TRP A C 1
ATOM 825 O O . TRP A 1 100 ? 8.143 6.037 27.903 1.00 85.62 100 TRP A O 1
ATOM 835 N N . ARG A 1 101 ? 10.167 5.076 27.708 1.00 78.44 101 ARG A N 1
ATOM 836 C CA . ARG A 1 101 ? 9.762 3.835 28.375 1.00 78.44 101 ARG A CA 1
ATOM 837 C C . ARG A 1 101 ? 9.630 4.109 29.872 1.00 78.44 101 ARG A C 1
ATOM 839 O O . ARG A 1 101 ? 10.589 4.505 30.526 1.00 78.44 101 ARG A O 1
ATOM 846 N N . GLY A 1 102 ? 8.421 3.931 30.401 1.00 76.62 102 GLY A N 1
ATOM 847 C CA . GLY A 1 102 ? 8.197 3.927 31.845 1.00 76.62 102 GLY A CA 1
ATOM 848 C C . GLY A 1 102 ? 8.905 2.734 32.490 1.00 76.62 102 GLY A C 1
ATOM 849 O O . GLY A 1 102 ? 8.956 1.664 31.881 1.00 76.62 102 GLY A O 1
ATOM 850 N N . ASN A 1 103 ? 9.451 2.945 33.692 1.00 63.62 103 ASN A N 1
ATOM 851 C CA . ASN A 1 103 ? 9.979 1.874 34.546 1.00 63.62 103 ASN A CA 1
ATOM 852 C C . ASN A 1 103 ? 8.904 0.842 34.897 1.00 63.62 103 ASN A C 1
ATOM 854 O O . ASN A 1 103 ? 7.747 1.264 35.133 1.00 63.62 103 ASN A O 1
#

Nearest PDB structures (foldseek):
  8oii-assembly1_B  TM=5.384E-01  e=4.949E-01  Mycetohabitans rhizoxinica
  4kc5-assembly1_B  TM=5.307E-01  e=8.250E-01  Mycetohabitans rhizoxinica
  4kc5-assembly1_A  TM=5.352E-01  e=1.375E+00  Mycetohabitans rhizoxinica
  3kg9-assembly2_A  TM=4.397E-01  e=6.022E+00  Lyngbya majuscula

pLDDT: mean 91.88, std 7.71, range [63.62, 98.75]

Solvent-accessible surface area (backbone atoms only — not comparable to full-atom values): 6243 Å² total; per-residue (Å²): 101,61,52,73,51,72,50,74,59,90,78,27,44,34,36,44,35,32,71,29,67,44,82,51,63,67,48,94,90,65,44,77,45,51,41,69,33,34,39,44,34,38,43,32,72,74,52,104,48,35,28,43,37,36,37,39,44,37,32,82,91,74,40,99,61,71,49,72,52,75,50,78,46,71,58,83,70,65,98,80,56,68,86,77,84,78,80,80,60,81,61,51,63,51,77,76,43,45,94,71,60,79,132